Protein AF-A0A2N1VRL6-F1 (afdb_monomer)

Structure (mmCIF, N/CA/C/O backbone):
data_AF-A0A2N1VRL6-F1
#
_entry.id   AF-A0A2N1VRL6-F1
#
loop_
_atom_site.group_PDB
_atom_site.id
_atom_site.type_symbol
_atom_site.label_atom_id
_atom_site.label_alt_id
_atom_site.label_comp_id
_atom_site.label_asym_id
_atom_site.label_entity_id
_atom_site.label_seq_id
_atom_site.pdbx_PDB_ins_code
_atom_site.Cartn_x
_atom_site.Cartn_y
_atom_site.Cartn_z
_atom_site.occupancy
_atom_site.B_iso_or_equiv
_atom_site.auth_seq_id
_atom_site.auth_comp_id
_atom_site.auth_asym_id
_atom_site.auth_atom_id
_atom_site.pdbx_PDB_model_num
ATOM 1 N N . ILE A 1 1 ? 0.026 -0.839 -18.523 1.00 59.78 1 ILE A N 1
ATOM 2 C CA . ILE A 1 1 ? 0.860 0.117 -17.751 1.00 59.78 1 ILE A CA 1
ATOM 3 C C . ILE A 1 1 ? 2.315 -0.272 -17.986 1.00 59.78 1 ILE A C 1
ATOM 5 O O . ILE A 1 1 ? 2.696 -1.362 -17.566 1.00 59.78 1 ILE A O 1
ATOM 9 N N . SER A 1 2 ? 3.054 0.538 -18.752 1.00 65.75 2 SER A N 1
ATOM 10 C CA . SER A 1 2 ? 4.439 0.253 -19.182 1.00 65.75 2 SER A CA 1
ATOM 11 C C . SER A 1 2 ? 5.431 0.304 -18.010 1.00 65.75 2 SER A C 1
ATOM 13 O O . SER A 1 2 ? 5.130 0.909 -16.983 1.00 65.75 2 SER A O 1
ATOM 15 N N . ASP A 1 3 ? 6.597 -0.330 -18.167 1.00 62.53 3 ASP A N 1
ATOM 16 C CA . ASP A 1 3 ? 7.693 -0.367 -17.186 1.00 62.53 3 ASP A CA 1
ATOM 17 C C . ASP A 1 3 ? 8.939 0.413 -17.607 1.00 62.53 3 ASP A C 1
ATOM 19 O O . ASP A 1 3 ? 9.967 0.329 -16.934 1.00 62.53 3 ASP A O 1
ATOM 23 N N . ASN A 1 4 ? 8.843 1.206 -18.678 1.00 66.50 4 ASN A N 1
ATOM 24 C CA . ASN A 1 4 ? 9.963 1.997 -19.179 1.00 66.50 4 ASN A CA 1
ATOM 25 C C . ASN A 1 4 ? 10.439 2.992 -18.111 1.00 66.50 4 ASN A C 1
ATOM 27 O O . ASN A 1 4 ? 9.820 4.033 -17.878 1.00 66.50 4 ASN A O 1
ATOM 31 N N . GLN A 1 5 ? 11.545 2.660 -17.447 1.00 53.34 5 GLN A N 1
ATOM 32 C CA . GLN A 1 5 ? 12.220 3.542 -16.501 1.00 53.34 5 GLN A CA 1
ATOM 33 C C . GLN A 1 5 ? 12.971 4.635 -17.268 1.00 53.34 5 GLN A C 1
ATOM 35 O O . GLN A 1 5 ? 13.556 4.334 -18.307 1.00 53.34 5 GLN A O 1
ATOM 40 N N . PRO A 1 6 ? 13.000 5.891 -16.781 1.00 53.44 6 PRO A N 1
ATOM 41 C CA . PRO A 1 6 ? 12.337 6.438 -15.587 1.00 53.44 6 PRO A CA 1
ATOM 42 C C . PRO A 1 6 ? 10.926 6.999 -15.862 1.00 53.44 6 PRO A C 1
ATOM 44 O O . PRO A 1 6 ? 10.324 7.634 -14.999 1.00 53.44 6 PRO A O 1
ATOM 47 N N . PHE A 1 7 ? 10.409 6.837 -17.078 1.00 63.62 7 PHE A N 1
ATOM 48 C CA . PHE A 1 7 ? 9.195 7.512 -17.536 1.00 63.62 7 PHE A CA 1
ATOM 49 C C . PHE A 1 7 ? 7.944 7.014 -16.816 1.00 63.62 7 PHE A C 1
ATOM 51 O O . PHE A 1 7 ? 7.126 7.819 -16.391 1.00 63.62 7 PHE A O 1
ATOM 58 N N . ALA A 1 8 ? 7.825 5.708 -16.593 1.00 67.56 8 ALA A N 1
ATOM 59 C CA . ALA A 1 8 ? 6.620 5.111 -16.029 1.00 67.56 8 ALA A CA 1
ATOM 60 C C . ALA A 1 8 ? 6.301 5.592 -14.595 1.00 67.56 8 ALA A C 1
ATOM 62 O O . ALA A 1 8 ? 5.144 5.899 -14.304 1.00 67.56 8 ALA A O 1
ATOM 63 N N . TRP A 1 9 ? 7.302 5.750 -13.718 1.00 59.38 9 TRP A N 1
ATOM 64 C CA . TRP A 1 9 ? 7.073 6.268 -12.361 1.00 59.38 9 TRP A CA 1
ATOM 65 C C . TRP A 1 9 ? 6.810 7.773 -12.347 1.00 59.38 9 TRP A C 1
ATOM 67 O O . TRP A 1 9 ? 5.966 8.241 -11.587 1.00 59.38 9 TRP A O 1
ATOM 77 N N . ARG A 1 10 ? 7.495 8.531 -13.213 1.00 69.88 10 ARG A N 1
ATOM 78 C CA . ARG A 1 10 ? 7.298 9.981 -13.346 1.00 69.88 10 ARG A CA 1
ATOM 79 C C . ARG A 1 10 ? 5.931 10.312 -13.928 1.00 69.88 10 ARG A C 1
ATOM 81 O O . ARG A 1 10 ? 5.290 11.244 -13.462 1.00 69.88 10 ARG A O 1
ATOM 88 N N . SER A 1 11 ? 5.453 9.525 -14.889 1.00 71.50 11 SER A N 1
ATOM 89 C CA . SER A 1 11 ? 4.103 9.655 -15.437 1.00 71.50 11 SER A CA 1
ATOM 90 C C . SER A 1 11 ? 3.036 9.335 -14.391 1.00 71.50 11 SER A C 1
ATOM 92 O O . SER A 1 11 ? 2.043 10.051 -14.314 1.00 71.50 11 SER A O 1
ATOM 94 N N . ALA A 1 12 ? 3.240 8.309 -13.557 1.00 73.44 12 ALA A N 1
ATOM 95 C CA . ALA A 1 12 ? 2.325 8.011 -12.454 1.00 73.44 12 ALA A CA 1
ATOM 96 C C . ALA A 1 12 ? 2.306 9.136 -11.402 1.00 73.44 12 ALA A C 1
ATOM 98 O O . ALA A 1 12 ? 1.236 9.525 -10.940 1.00 73.44 12 ALA A O 1
ATOM 99 N N . TRP A 1 13 ? 3.469 9.708 -11.080 1.00 77.75 13 TRP A N 1
ATOM 100 C CA . TRP A 1 13 ? 3.568 10.870 -10.196 1.00 77.75 13 TRP A CA 1
ATOM 101 C C . TRP A 1 13 ? 2.862 12.107 -10.774 1.00 77.75 13 TRP A C 1
ATOM 103 O O . TRP A 1 13 ? 2.078 12.737 -10.069 1.00 77.75 13 TRP A O 1
ATOM 113 N N . LEU A 1 14 ? 3.081 12.413 -12.059 1.00 76.94 14 LEU A N 1
ATOM 114 C CA . LEU A 1 14 ? 2.432 13.534 -12.748 1.00 76.94 14 LEU A CA 1
ATOM 115 C C . LEU A 1 14 ? 0.906 13.368 -12.773 1.00 76.94 14 LEU A C 1
ATOM 117 O O . LEU A 1 14 ? 0.162 14.311 -12.511 1.00 76.94 14 LEU A O 1
ATOM 121 N N . LEU A 1 15 ? 0.434 12.149 -13.046 1.00 77.06 15 LEU A N 1
ATOM 122 C CA . LEU A 1 15 ? -0.988 11.831 -12.992 1.00 77.06 15 LEU A CA 1
ATOM 123 C C . LEU A 1 15 ? -1.547 12.080 -11.588 1.00 77.06 15 LEU A C 1
ATOM 125 O O . LEU A 1 15 ? -2.565 12.748 -11.449 1.00 77.06 15 LEU A O 1
ATOM 129 N N . TRP A 1 16 ? -0.859 11.609 -10.546 1.00 76.50 16 TRP A N 1
ATOM 130 C CA . TRP A 1 16 ? -1.271 11.835 -9.161 1.00 76.50 16 TRP A CA 1
ATOM 131 C C . TRP A 1 16 ? -1.303 13.323 -8.766 1.00 76.50 16 TRP A C 1
ATOM 133 O O . TRP A 1 16 ? -2.187 13.738 -8.007 1.00 76.50 16 TRP A O 1
ATOM 143 N N . SER A 1 17 ? -0.365 14.133 -9.272 1.00 75.81 17 SER A N 1
ATOM 144 C CA . SER A 1 17 ? -0.315 15.571 -8.979 1.00 75.81 17 SER A CA 1
ATOM 145 C C . SER A 1 17 ? -1.408 16.373 -9.684 1.00 75.81 17 SER A C 1
ATOM 147 O O . SER A 1 17 ? -1.812 17.409 -9.167 1.00 75.81 17 SER A O 1
ATOM 149 N N . CYS A 1 18 ? -1.888 15.906 -10.839 1.00 83.81 18 CYS A N 1
ATOM 150 C CA . CYS A 1 18 ? -2.871 16.623 -11.657 1.00 83.81 18 CYS A CA 1
ATOM 151 C C . CYS A 1 18 ? -4.288 16.031 -11.590 1.00 83.81 18 CYS A C 1
ATOM 153 O O . CYS A 1 18 ? -5.205 16.600 -12.178 1.00 83.81 18 CYS A O 1
ATOM 155 N N . MET A 1 19 ? -4.471 14.887 -10.925 1.00 86.69 19 MET A N 1
ATOM 156 C CA . MET A 1 19 ? -5.788 14.280 -10.742 1.00 86.69 19 MET A CA 1
ATOM 157 C C . MET A 1 19 ? -6.556 14.923 -9.588 1.00 86.69 19 MET A C 1
ATOM 159 O O . MET A 1 19 ? -5.999 15.202 -8.516 1.00 86.69 19 MET A O 1
ATOM 163 N N . GLU A 1 20 ? -7.855 15.066 -9.813 1.00 87.44 20 GLU A N 1
ATOM 164 C CA . GLU A 1 20 ? -8.835 15.409 -8.790 1.00 87.44 20 GLU A CA 1
ATOM 165 C C . GLU A 1 20 ? -9.121 14.193 -7.900 1.00 87.44 20 GLU A C 1
ATOM 167 O O . GLU A 1 20 ? -8.831 13.041 -8.255 1.00 87.44 20 GLU A O 1
ATOM 172 N N . ASP A 1 21 ? -9.691 14.443 -6.725 1.00 87.50 21 ASP A N 1
ATOM 173 C CA . ASP A 1 21 ? -10.210 13.358 -5.904 1.00 87.50 21 ASP A CA 1
ATOM 174 C C . ASP A 1 21 ? -11.379 12.691 -6.640 1.00 87.50 21 ASP A C 1
ATOM 176 O O . ASP A 1 21 ? -12.236 13.346 -7.230 1.00 87.50 21 ASP A O 1
ATOM 180 N N . ASN A 1 22 ? -11.379 11.360 -6.645 1.00 89.12 22 ASN A N 1
ATOM 181 C CA . ASN A 1 22 ? -12.342 10.538 -7.368 1.00 89.12 22 ASN A CA 1
ATOM 182 C C . ASN A 1 22 ? -12.421 10.803 -8.893 1.00 89.12 22 ASN A C 1
ATOM 184 O O . ASN A 1 22 ? -13.489 10.670 -9.498 1.00 89.12 22 ASN A O 1
ATOM 188 N N . ASP A 1 23 ? -11.289 11.141 -9.527 1.00 88.81 23 ASP A N 1
ATOM 189 C CA . ASP A 1 23 ? -11.202 11.463 -10.959 1.00 88.81 23 ASP A CA 1
ATOM 190 C C . ASP A 1 23 ? -11.831 10.384 -11.867 1.00 88.81 23 ASP A C 1
ATOM 192 O O . ASP A 1 23 ? -11.330 9.259 -12.020 1.00 88.81 23 ASP A O 1
ATOM 196 N N . GLN A 1 24 ? -12.925 10.760 -12.535 1.00 88.75 24 GLN A N 1
ATOM 197 C CA . GLN A 1 24 ? -13.720 9.873 -13.388 1.00 88.75 24 GLN A CA 1
ATOM 198 C C . GLN A 1 24 ? -12.921 9.316 -14.573 1.00 88.75 24 GLN A C 1
ATOM 200 O O . GLN A 1 24 ? -13.182 8.202 -15.035 1.00 88.75 24 GLN A O 1
ATOM 205 N N . ARG A 1 25 ? -11.903 10.046 -15.051 1.00 88.81 25 ARG A N 1
ATOM 206 C CA . ARG A 1 25 ? -11.063 9.622 -16.183 1.00 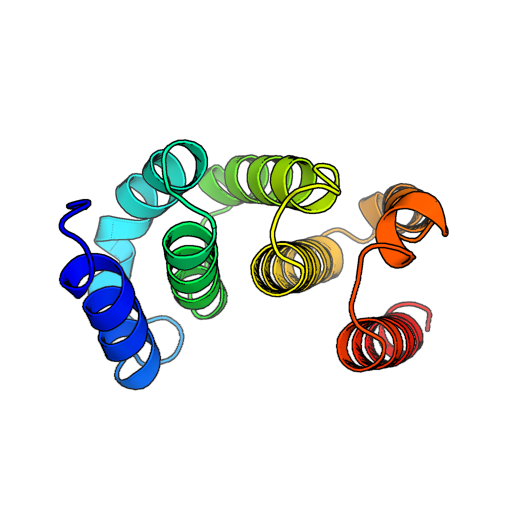88.81 25 ARG A CA 1
ATOM 207 C C . ARG A 1 25 ? -10.251 8.376 -15.837 1.00 88.81 25 ARG A C 1
ATOM 209 O O . ARG A 1 25 ? -9.938 7.583 -16.728 1.00 88.81 25 ARG A O 1
ATOM 216 N N . ILE A 1 26 ? -9.938 8.185 -14.552 1.00 88.44 26 ILE A N 1
ATOM 217 C CA . ILE A 1 26 ? -9.100 7.092 -14.047 1.00 88.44 26 ILE A CA 1
ATOM 218 C C . ILE A 1 26 ? -9.945 5.892 -13.599 1.00 88.44 26 ILE A C 1
ATOM 220 O O . ILE A 1 26 ? -9.460 4.761 -13.671 1.00 88.44 26 ILE A O 1
ATOM 224 N N . LYS A 1 27 ? -11.220 6.083 -13.226 1.00 86.62 27 LYS A N 1
ATOM 225 C CA . LYS A 1 27 ? -12.096 5.002 -12.726 1.00 86.62 27 LYS A CA 1
ATOM 226 C C . LYS A 1 27 ? -12.128 3.766 -13.624 1.00 86.62 27 LYS A C 1
ATOM 228 O O . LYS A 1 27 ? -11.933 2.645 -13.155 1.00 86.62 27 LYS A O 1
ATOM 233 N N . LYS A 1 28 ? -12.248 3.961 -14.942 1.00 89.31 28 LYS A N 1
ATOM 234 C CA . LYS A 1 28 ? -12.244 2.866 -15.934 1.00 89.31 28 LYS A CA 1
ATOM 235 C C . LYS A 1 28 ? -10.944 2.044 -15.962 1.00 89.31 28 LYS A C 1
ATOM 237 O O . LYS A 1 28 ? -10.909 0.951 -16.522 1.00 89.31 28 LYS A O 1
ATOM 242 N N . HIS A 1 29 ? -9.871 2.550 -15.356 1.00 91.19 29 HIS A N 1
ATOM 243 C CA . HIS A 1 29 ? -8.558 1.915 -15.302 1.00 91.19 29 HIS A CA 1
ATOM 244 C C . HIS A 1 29 ? -8.234 1.264 -13.951 1.00 91.19 29 HIS A C 1
ATOM 246 O O . HIS A 1 29 ? -7.212 0.578 -13.875 1.00 91.19 29 HIS A O 1
ATOM 252 N N . ILE A 1 30 ? -9.095 1.383 -12.927 1.00 91.50 30 ILE A N 1
ATOM 253 C CA . ILE A 1 30 ? -8.859 0.826 -11.579 1.00 91.50 30 ILE A CA 1
ATOM 254 C C . ILE A 1 30 ? -8.466 -0.652 -11.656 1.00 91.50 30 ILE A C 1
ATOM 256 O O . ILE A 1 30 ? -7.404 -1.030 -11.169 1.00 91.50 30 ILE A O 1
ATOM 260 N N . LYS A 1 31 ? -9.237 -1.479 -12.374 1.00 91.06 31 LYS A N 1
ATOM 261 C CA . LYS A 1 31 ? -8.948 -2.915 -12.550 1.00 91.06 31 LYS A CA 1
ATOM 262 C C . LYS A 1 31 ? -7.536 -3.187 -13.075 1.00 91.06 31 LYS A C 1
ATOM 264 O O . LYS A 1 31 ? -6.869 -4.115 -12.623 1.00 91.06 31 LYS A O 1
ATOM 269 N N . SER A 1 32 ? -7.097 -2.404 -14.060 1.00 90.50 32 SER A N 1
ATOM 270 C CA . SER A 1 32 ? -5.779 -2.553 -14.687 1.00 90.50 32 SER A CA 1
ATOM 271 C C . SER A 1 32 ? -4.666 -2.126 -13.731 1.00 90.50 32 SER A C 1
ATOM 273 O O . SER A 1 32 ? -3.662 -2.826 -13.600 1.00 90.50 32 SER A O 1
ATOM 275 N N . ILE A 1 33 ? -4.883 -1.024 -13.007 1.00 91.81 33 ILE A N 1
ATOM 276 C CA . ILE A 1 33 ? -3.959 -0.521 -11.991 1.00 91.81 33 ILE A CA 1
ATOM 277 C C . ILE A 1 33 ? -3.786 -1.565 -10.885 1.00 91.81 33 ILE A C 1
ATOM 279 O O . ILE A 1 33 ? -2.663 -2.017 -10.674 1.00 91.81 33 ILE A O 1
ATOM 283 N N . VAL A 1 34 ? -4.886 -2.024 -10.275 1.00 91.62 34 VAL A N 1
ATOM 284 C CA . VAL A 1 34 ? -4.912 -3.030 -9.196 1.00 91.62 34 VAL A CA 1
ATOM 285 C C . VAL A 1 34 ? -4.122 -4.280 -9.585 1.00 91.62 34 VAL A C 1
ATOM 287 O O . VAL A 1 34 ? -3.206 -4.686 -8.874 1.00 91.62 34 VAL A O 1
ATOM 290 N N . LYS A 1 35 ? -4.422 -4.865 -10.754 1.00 90.12 35 LYS A N 1
ATOM 291 C CA . LYS A 1 35 ? -3.744 -6.080 -11.232 1.00 90.12 35 LYS A CA 1
ATOM 292 C C . LYS A 1 35 ? -2.256 -5.869 -11.487 1.00 90.12 35 LYS A C 1
ATOM 294 O O . LYS A 1 35 ? -1.479 -6.808 -11.352 1.00 90.12 35 LYS A O 1
ATOM 299 N N . SER A 1 36 ? -1.861 -4.658 -11.873 1.00 91.50 36 SER A N 1
ATOM 300 C CA . SER A 1 36 ? -0.470 -4.378 -12.202 1.00 91.50 36 SER A CA 1
ATOM 301 C C . SER A 1 36 ? 0.424 -4.243 -10.971 1.00 91.50 36 SER A C 1
ATOM 303 O O . SER A 1 36 ? 1.579 -4.616 -11.071 1.00 91.50 36 SER A O 1
ATOM 305 N N . ILE A 1 37 ? -0.071 -3.783 -9.813 1.00 93.56 37 ILE A N 1
ATOM 306 C CA . ILE A 1 37 ? 0.772 -3.427 -8.648 1.00 93.56 37 ILE A CA 1
ATOM 307 C C . ILE A 1 37 ? 1.740 -4.551 -8.259 1.00 93.56 37 ILE A C 1
ATOM 309 O O . ILE A 1 37 ? 2.931 -4.300 -8.076 1.00 93.56 37 ILE A O 1
ATOM 313 N N . LYS A 1 38 ? 1.260 -5.797 -8.189 1.00 89.88 38 LYS A N 1
ATOM 314 C CA . LYS A 1 38 ? 2.060 -6.948 -7.738 1.00 89.88 38 LYS A CA 1
ATOM 315 C C . LYS A 1 38 ? 3.313 -7.196 -8.582 1.00 89.88 38 LYS A C 1
ATOM 317 O O . LYS A 1 38 ? 4.301 -7.685 -8.054 1.00 89.88 38 LYS A O 1
ATOM 322 N N . THR A 1 39 ? 3.299 -6.842 -9.866 1.00 90.12 39 THR A N 1
ATOM 323 C CA . THR A 1 39 ? 4.420 -7.109 -10.784 1.00 90.12 39 THR A CA 1
ATOM 324 C C . THR A 1 39 ? 5.402 -5.944 -10.905 1.00 90.12 39 THR A C 1
ATOM 326 O O . THR A 1 39 ? 6.382 -6.031 -11.643 1.00 90.12 39 THR A O 1
ATOM 329 N N . LYS A 1 40 ? 5.148 -4.831 -10.210 1.00 90.88 40 LYS A N 1
ATOM 330 C CA . LYS A 1 40 ? 5.917 -3.592 -10.356 1.00 90.88 40 LYS A CA 1
ATOM 331 C C . LYS A 1 40 ? 6.967 -3.444 -9.262 1.00 90.88 40 LYS A C 1
ATOM 333 O O . LYS A 1 40 ? 6.807 -3.937 -8.154 1.00 90.88 40 LYS A O 1
ATOM 338 N N . LYS A 1 41 ? 8.024 -2.686 -9.566 1.00 92.56 41 LYS A N 1
ATOM 339 C CA . LYS A 1 41 ? 9.032 -2.272 -8.578 1.00 92.56 41 LYS A CA 1
ATOM 340 C C . LYS A 1 41 ? 8.444 -1.267 -7.584 1.00 92.56 41 LYS A C 1
ATOM 342 O O . LYS A 1 41 ? 7.528 -0.522 -7.929 1.00 92.56 41 LYS A O 1
ATOM 347 N N . ASP A 1 42 ? 9.042 -1.170 -6.405 1.00 93.00 42 ASP A N 1
ATOM 348 C CA . ASP A 1 42 ? 8.577 -0.349 -5.282 1.00 93.00 42 ASP A CA 1
ATOM 349 C C . ASP A 1 42 ? 8.165 1.085 -5.643 1.00 93.00 42 ASP A C 1
ATOM 351 O O . ASP A 1 42 ? 7.114 1.562 -5.219 1.00 93.00 42 ASP A O 1
ATOM 355 N N . GLY A 1 43 ? 8.964 1.785 -6.457 1.00 89.69 43 GLY A N 1
ATOM 356 C CA . GLY A 1 43 ? 8.643 3.150 -6.883 1.00 89.69 43 GLY A CA 1
ATOM 357 C C . GLY A 1 43 ? 7.332 3.226 -7.672 1.00 89.69 43 GLY A C 1
ATOM 358 O O . GLY A 1 43 ? 6.514 4.106 -7.424 1.00 89.69 43 GLY A O 1
ATOM 359 N N . HIS A 1 44 ? 7.095 2.270 -8.574 1.00 90.56 44 HIS A N 1
ATOM 360 C CA . HIS A 1 44 ? 5.842 2.159 -9.330 1.00 90.56 44 HIS A CA 1
ATOM 361 C C . HIS A 1 44 ? 4.685 1.756 -8.428 1.00 90.56 44 HIS A C 1
ATO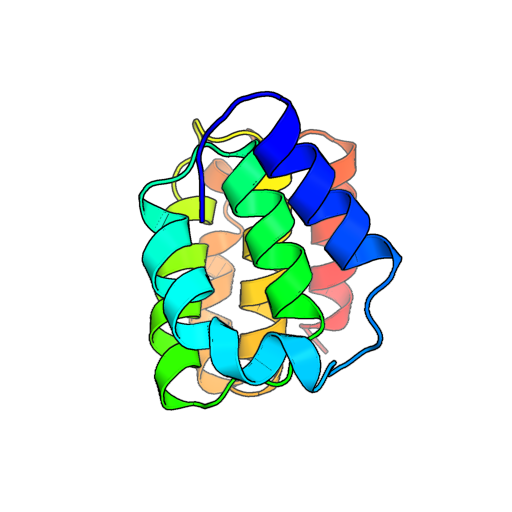M 363 O O . HIS A 1 44 ? 3.637 2.390 -8.481 1.00 90.56 44 HIS A O 1
ATOM 369 N N . GLN A 1 45 ? 4.879 0.742 -7.581 1.00 94.25 45 GLN A N 1
ATOM 370 C CA . GLN A 1 45 ? 3.868 0.321 -6.611 1.00 94.25 45 GLN A CA 1
ATOM 371 C C . GLN A 1 45 ? 3.390 1.508 -5.776 1.00 94.25 45 GLN A C 1
ATOM 373 O O . GLN A 1 45 ? 2.190 1.748 -5.676 1.00 94.25 45 GLN A O 1
ATOM 378 N N . ARG A 1 46 ? 4.325 2.313 -5.263 1.00 93.88 46 ARG A N 1
ATOM 379 C CA . ARG A 1 46 ? 4.024 3.499 -4.460 1.00 93.88 46 ARG A CA 1
ATOM 380 C C . ARG A 1 46 ? 3.160 4.511 -5.209 1.00 93.88 46 ARG A C 1
ATOM 382 O O . ARG A 1 46 ? 2.170 4.977 -4.654 1.00 93.88 46 ARG A O 1
ATOM 389 N N . GLU A 1 47 ? 3.525 4.879 -6.437 1.00 92.44 47 GLU A N 1
ATOM 390 C CA . GLU A 1 47 ? 2.752 5.875 -7.194 1.00 92.44 47 GLU A CA 1
ATOM 391 C C . GLU A 1 47 ? 1.374 5.335 -7.609 1.00 92.44 47 GLU A C 1
ATOM 393 O O . GLU A 1 47 ? 0.383 6.053 -7.503 1.00 92.44 47 GLU A O 1
ATOM 398 N N . LEU A 1 48 ? 1.271 4.053 -7.978 1.00 94.06 48 LEU A N 1
ATOM 399 C CA . LEU A 1 48 ? -0.020 3.422 -8.271 1.00 94.06 48 LEU A CA 1
ATOM 400 C C . LEU A 1 48 ? -0.930 3.375 -7.034 1.00 94.06 48 LEU A C 1
ATOM 402 O O . LEU A 1 48 ? -2.114 3.691 -7.139 1.00 94.06 48 LEU A O 1
ATOM 406 N N . LEU A 1 49 ? -0.385 3.054 -5.857 1.00 94.94 49 LEU A N 1
ATOM 407 C CA . LEU A 1 49 ? -1.137 3.083 -4.599 1.00 94.94 49 LEU A CA 1
ATOM 408 C C . LEU A 1 49 ? -1.613 4.496 -4.246 1.00 94.94 49 LEU A C 1
ATOM 410 O O . LEU A 1 49 ? -2.744 4.659 -3.803 1.00 94.94 49 LEU A O 1
ATOM 414 N N . LYS A 1 50 ? -0.799 5.533 -4.480 1.00 92.75 50 LYS A N 1
ATOM 415 C CA . LYS A 1 50 ? -1.219 6.931 -4.275 1.00 92.75 50 LYS A CA 1
ATOM 416 C C . LYS A 1 50 ? -2.365 7.346 -5.195 1.00 92.75 50 LYS A C 1
ATOM 418 O O . LYS A 1 50 ? -3.258 8.057 -4.741 1.00 92.75 50 LYS A O 1
ATOM 423 N N . ILE A 1 51 ? -2.339 6.922 -6.461 1.00 92.31 51 ILE A N 1
ATOM 424 C CA . ILE A 1 51 ? -3.439 7.166 -7.406 1.00 92.31 51 ILE A CA 1
ATOM 425 C C . ILE A 1 51 ? -4.717 6.527 -6.865 1.00 92.31 51 ILE A C 1
ATOM 427 O O . ILE A 1 51 ? -5.723 7.210 -6.711 1.00 92.31 51 ILE A O 1
ATOM 431 N N . LEU A 1 52 ? -4.663 5.242 -6.505 1.00 93.56 52 LEU A N 1
ATOM 432 C CA . LEU A 1 52 ? -5.818 4.535 -5.950 1.00 93.56 52 LEU A CA 1
ATOM 433 C C . LEU A 1 52 ? -6.302 5.145 -4.631 1.00 93.56 52 LEU A C 1
ATOM 435 O O . LEU A 1 52 ? -7.496 5.140 -4.360 1.00 93.56 52 LEU A O 1
ATOM 439 N N . TYR A 1 53 ? -5.400 5.700 -3.817 1.00 92.19 53 TYR A N 1
ATOM 440 C CA . TYR A 1 53 ? -5.755 6.312 -2.536 1.00 92.19 53 TYR A CA 1
ATOM 441 C C . TYR A 1 53 ? -6.690 7.517 -2.705 1.00 92.19 53 TYR A C 1
ATOM 443 O O . TYR A 1 53 ? -7.506 7.774 -1.821 1.00 92.19 53 TYR A O 1
ATOM 451 N N . LYS A 1 54 ? -6.612 8.223 -3.840 1.00 91.19 54 LYS A N 1
ATOM 452 C CA . LYS A 1 54 ? -7.502 9.342 -4.187 1.00 91.19 54 LYS A CA 1
ATOM 453 C C . LYS A 1 54 ? -8.830 8.914 -4.821 1.00 91.19 54 LYS A C 1
ATOM 455 O O . LYS A 1 54 ? -9.675 9.766 -5.068 1.00 91.19 54 LYS A O 1
ATOM 460 N N . LEU A 1 55 ? -9.023 7.632 -5.124 1.00 91.25 55 LEU A N 1
ATOM 461 C CA . LEU A 1 55 ? -10.231 7.142 -5.787 1.00 91.25 55 LEU A CA 1
ATOM 462 C C . LEU A 1 55 ? -11.188 6.488 -4.789 1.00 91.25 55 LEU A C 1
ATOM 464 O O . LEU A 1 55 ? -10.768 5.944 -3.761 1.00 91.25 55 LEU A O 1
ATOM 468 N N . GLU A 1 56 ? -12.476 6.513 -5.126 1.00 90.00 56 GLU A N 1
ATOM 469 C CA . GLU A 1 56 ? -13.451 5.585 -4.559 1.00 90.00 56 GLU A CA 1
ATOM 470 C C . GLU A 1 56 ? -13.253 4.225 -5.221 1.00 90.00 56 GLU A C 1
ATOM 472 O O . GLU A 1 56 ? -13.337 4.081 -6.446 1.00 90.00 56 GLU A O 1
ATOM 477 N N . ILE A 1 57 ? -12.927 3.234 -4.400 1.00 90.31 57 ILE A N 1
ATOM 478 C CA . ILE A 1 57 ? -12.686 1.870 -4.845 1.00 90.31 57 ILE A CA 1
ATOM 479 C C . ILE A 1 57 ? -13.974 1.084 -4.647 1.00 90.31 57 ILE A C 1
ATOM 481 O O . ILE A 1 57 ? -14.560 1.107 -3.575 1.00 90.31 57 ILE A O 1
ATOM 485 N N . GLU A 1 58 ? -14.416 0.395 -5.695 1.00 87.56 58 GLU A N 1
ATOM 486 C CA . GLU A 1 58 ? -15.527 -0.547 -5.578 1.00 87.56 58 GLU A CA 1
ATOM 487 C C . GLU A 1 58 ? -15.113 -1.740 -4.701 1.00 87.56 58 GLU A C 1
ATOM 489 O O . GLU A 1 58 ? -14.025 -2.287 -4.898 1.00 87.56 58 GLU A O 1
ATOM 494 N N . GLU A 1 59 ? -16.012 -2.205 -3.833 1.00 84.19 59 GLU A N 1
ATOM 495 C CA . GLU A 1 59 ? -15.804 -3.306 -2.873 1.00 84.19 59 GLU A CA 1
ATOM 496 C C . GLU A 1 59 ? -15.122 -4.543 -3.497 1.00 84.19 59 GLU A C 1
ATOM 498 O O . GLU A 1 59 ? -14.175 -5.108 -2.951 1.00 84.19 59 GLU A O 1
ATOM 503 N N . LYS A 1 60 ? -15.496 -4.900 -4.737 1.00 86.38 60 LYS A N 1
ATOM 504 C CA . LYS A 1 60 ? -14.901 -6.019 -5.498 1.00 86.38 60 LYS A CA 1
ATOM 505 C C . LYS A 1 60 ? -13.380 -5.920 -5.713 1.00 86.38 60 LYS A C 1
ATOM 507 O O . LYS A 1 60 ? -12.735 -6.924 -6.013 1.00 86.38 60 LYS A O 1
ATOM 512 N N . TYR A 1 61 ? -12.804 -4.720 -5.643 1.00 90.06 61 TYR A N 1
ATOM 513 C CA . TYR A 1 61 ? -11.360 -4.481 -5.742 1.00 90.06 61 TYR A CA 1
ATOM 514 C C . TYR A 1 61 ? -10.714 -4.191 -4.387 1.00 90.06 61 TYR A C 1
ATOM 516 O O . TYR A 1 61 ? -9.490 -4.289 -4.282 1.00 90.06 61 TYR A O 1
ATOM 524 N N . GLU A 1 62 ? -11.507 -3.849 -3.375 1.00 88.94 62 GLU A N 1
ATOM 525 C CA . GLU A 1 62 ? -11.037 -3.457 -2.051 1.00 88.94 62 GLU A CA 1
ATOM 526 C C . GLU A 1 62 ? -10.283 -4.597 -1.370 1.00 88.94 62 GLU A C 1
ATOM 528 O O . GLU A 1 62 ? -9.114 -4.420 -1.035 1.00 88.94 62 GLU A O 1
ATOM 533 N N . GLY A 1 63 ? -10.855 -5.806 -1.321 1.00 89.00 63 GLY A N 1
ATOM 534 C CA . GLY A 1 63 ? -10.172 -6.977 -0.753 1.00 89.00 63 GLY A CA 1
ATOM 535 C C . GLY A 1 63 ? -8.865 -7.341 -1.477 1.00 89.00 63 GLY A C 1
ATOM 536 O O . GLY A 1 63 ? -7.863 -7.689 -0.851 1.00 89.00 63 GLY A O 1
ATOM 537 N N . ILE A 1 64 ? -8.820 -7.187 -2.807 1.00 91.44 64 ILE A N 1
ATOM 538 C CA . ILE A 1 64 ? -7.602 -7.439 -3.601 1.00 91.44 64 ILE A CA 1
ATOM 539 C C . ILE A 1 64 ? -6.516 -6.415 -3.255 1.00 91.44 64 ILE A C 1
ATOM 541 O O . ILE A 1 64 ? -5.338 -6.771 -3.138 1.00 91.44 64 ILE A O 1
ATOM 545 N N . LEU A 1 65 ? -6.891 -5.141 -3.126 1.00 92.94 65 LEU A N 1
ATOM 546 C CA . LEU A 1 65 ? -5.966 -4.073 -2.764 1.00 92.94 65 LEU A CA 1
ATOM 547 C C . LEU A 1 65 ? -5.497 -4.189 -1.325 1.00 92.94 65 LEU A C 1
ATOM 549 O O . LEU A 1 65 ? -4.304 -4.012 -1.090 1.00 92.94 65 LEU A O 1
ATOM 553 N N . PHE A 1 66 ? -6.391 -4.538 -0.406 1.00 92.25 66 PHE A N 1
ATOM 554 C CA . PHE A 1 66 ? -6.070 -4.788 0.990 1.00 92.25 66 PHE A CA 1
ATOM 555 C C . PHE A 1 66 ? -4.992 -5.866 1.111 1.00 92.25 66 PHE A C 1
ATOM 557 O O . PHE A 1 66 ? -3.892 -5.572 1.572 1.00 92.25 66 PHE A O 1
ATOM 564 N N . GLY A 1 67 ? -5.230 -7.060 0.555 1.00 92.69 67 GLY A N 1
ATOM 565 C CA . GLY A 1 67 ? -4.237 -8.139 0.560 1.00 92.69 67 GLY A CA 1
ATOM 566 C C . GLY A 1 67 ? -2.939 -7.772 -0.167 1.00 92.69 67 GLY A C 1
ATOM 567 O O . GLY A 1 67 ? -1.850 -8.153 0.247 1.00 92.69 67 GLY A O 1
ATOM 568 N N . THR A 1 68 ? -3.013 -6.968 -1.233 1.00 94.75 68 THR A N 1
ATOM 569 C CA . THR A 1 68 ? -1.800 -6.471 -1.907 1.00 94.75 68 THR A CA 1
ATOM 570 C C . THR A 1 68 ? -1.001 -5.520 -1.013 1.00 94.75 68 THR A C 1
ATOM 572 O O . THR A 1 68 ? 0.227 -5.579 -1.009 1.00 94.75 68 THR A O 1
ATOM 575 N N . CYS A 1 69 ? -1.671 -4.648 -0.261 1.00 95.25 69 CYS A N 1
ATOM 576 C CA . CYS A 1 69 ? -1.018 -3.732 0.665 1.00 95.25 69 CYS A CA 1
ATOM 577 C C . CYS A 1 69 ? -0.443 -4.467 1.878 1.00 95.25 69 CYS A C 1
ATOM 579 O O . CYS A 1 69 ? 0.654 -4.106 2.296 1.00 95.25 69 CYS A O 1
ATOM 581 N N . LEU A 1 70 ? -1.129 -5.496 2.391 1.00 93.56 70 LEU A N 1
ATOM 582 C CA . LEU A 1 70 ? -0.611 -6.364 3.453 1.00 93.56 70 LEU A CA 1
ATOM 583 C C . LEU A 1 70 ? 0.706 -7.005 3.027 1.00 93.56 70 LEU A C 1
ATOM 585 O O . LEU A 1 70 ? 1.728 -6.759 3.659 1.00 93.56 70 LEU A O 1
ATOM 589 N N . ASN A 1 71 ? 0.723 -7.676 1.873 1.00 94.88 71 ASN A N 1
ATOM 590 C CA . ASN A 1 71 ? 1.944 -8.294 1.355 1.00 94.88 71 ASN A CA 1
ATOM 591 C C . ASN A 1 71 ? 3.090 -7.274 1.208 1.00 94.88 71 ASN A C 1
ATOM 593 O O . ASN A 1 71 ? 4.227 -7.544 1.577 1.00 94.88 71 ASN A O 1
ATOM 597 N N . ILE A 1 72 ? 2.801 -6.070 0.692 1.00 95.56 72 ILE A N 1
ATOM 598 C CA . ILE A 1 72 ? 3.813 -5.008 0.571 1.00 95.56 72 ILE A CA 1
ATOM 599 C C . ILE A 1 72 ? 4.323 -4.567 1.947 1.00 95.56 72 ILE A C 1
ATOM 601 O O . ILE A 1 72 ? 5.515 -4.308 2.091 1.00 95.56 72 ILE A O 1
ATOM 605 N N . TRP A 1 73 ? 3.435 -4.418 2.930 1.00 94.81 73 TRP A N 1
ATOM 606 C CA . TRP A 1 73 ? 3.785 -3.994 4.282 1.00 94.81 73 TRP A CA 1
ATOM 607 C C . TRP A 1 73 ? 4.659 -5.026 5.002 1.00 94.81 73 TRP A C 1
ATOM 609 O O . TRP A 1 73 ? 5.660 -4.643 5.616 1.00 94.81 73 TRP A O 1
ATOM 619 N N . GLU A 1 74 ? 4.311 -6.305 4.878 1.00 93.38 74 GLU A N 1
ATOM 620 C CA . GLU A 1 74 ? 4.986 -7.421 5.541 1.00 93.38 74 GLU A CA 1
ATOM 621 C C . GLU A 1 74 ? 6.375 -7.711 4.955 1.00 93.38 74 GLU A C 1
ATOM 623 O O . GLU A 1 74 ? 7.279 -8.147 5.665 1.00 93.38 74 GLU A O 1
ATOM 628 N N . GLU A 1 75 ? 6.600 -7.400 3.676 1.00 94.12 75 GLU A N 1
ATOM 629 C CA . GLU A 1 75 ? 7.916 -7.516 3.047 1.00 94.12 75 GLU A CA 1
ATOM 630 C C . GLU A 1 75 ? 8.900 -6.441 3.560 1.00 94.12 75 GLU A C 1
ATOM 632 O O . GLU A 1 75 ? 9.110 -5.404 2.925 1.00 94.12 75 GLU A O 1
ATOM 637 N N . ILE A 1 76 ? 9.575 -6.701 4.687 1.00 92.81 76 ILE A N 1
ATOM 638 C CA . ILE A 1 76 ? 10.488 -5.748 5.354 1.00 92.81 76 ILE A CA 1
ATOM 639 C C . ILE A 1 76 ? 11.644 -5.238 4.479 1.00 92.81 76 ILE A C 1
ATOM 641 O O . ILE A 1 76 ? 12.155 -4.144 4.714 1.00 92.81 76 ILE A O 1
ATOM 645 N N . ASN A 1 77 ? 12.023 -6.006 3.453 1.00 92.25 77 ASN A N 1
ATOM 646 C CA . ASN A 1 77 ? 13.094 -5.669 2.512 1.00 92.25 77 ASN A CA 1
ATOM 647 C C . ASN A 1 77 ? 12.664 -4.651 1.443 1.00 92.25 77 ASN A C 1
ATOM 649 O O . ASN A 1 77 ? 13.511 -4.123 0.721 1.00 92.25 77 ASN A O 1
ATOM 653 N N . LYS A 1 78 ? 11.360 -4.370 1.316 1.00 94.06 78 LYS A N 1
ATOM 654 C CA . LYS A 1 78 ? 10.875 -3.301 0.442 1.00 94.06 78 LYS A CA 1
ATOM 655 C C . LYS A 1 78 ? 11.247 -1.935 0.998 1.00 94.06 78 LYS A C 1
ATOM 657 O O . LYS A 1 78 ? 11.363 -1.718 2.203 1.00 94.06 78 LYS A O 1
ATOM 662 N N . SER A 1 79 ? 11.359 -0.966 0.099 1.00 93.25 79 SER A N 1
ATOM 663 C CA . SER A 1 79 ? 11.656 0.415 0.453 1.00 93.25 79 SER A CA 1
ATOM 664 C C . SER A 1 79 ? 10.650 0.964 1.482 1.00 93.25 79 SER A C 1
ATOM 666 O O . SER A 1 79 ? 9.432 0.814 1.319 1.00 93.25 79 SER A O 1
ATOM 668 N N . PRO A 1 80 ? 11.111 1.698 2.511 1.00 92.56 80 PRO A N 1
ATOM 669 C CA . PRO A 1 80 ? 10.225 2.229 3.547 1.00 92.56 80 PRO A CA 1
ATOM 670 C C . PRO A 1 80 ? 9.063 3.070 2.996 1.00 92.56 80 PRO A C 1
ATOM 672 O O . PRO A 1 80 ? 7.961 3.064 3.537 1.00 92.56 80 PRO A O 1
ATOM 675 N N . SER A 1 81 ? 9.276 3.782 1.882 1.00 91.19 81 SER A N 1
ATOM 676 C CA . SER A 1 81 ? 8.252 4.638 1.276 1.00 91.19 81 SER A CA 1
ATOM 677 C C . SER A 1 81 ? 7.075 3.873 0.664 1.00 91.19 81 SER A C 1
ATOM 679 O O . SER A 1 81 ? 5.947 4.372 0.732 1.00 91.19 81 SER A O 1
ATOM 681 N N . VAL A 1 82 ? 7.309 2.712 0.032 1.00 94.81 82 VAL A N 1
ATOM 682 C CA . VAL A 1 82 ? 6.205 1.909 -0.526 1.00 94.81 82 VAL A CA 1
ATOM 683 C C . VAL A 1 82 ? 5.428 1.244 0.604 1.00 94.81 82 VAL A C 1
ATOM 685 O O . VAL A 1 82 ? 4.203 1.339 0.620 1.00 94.81 82 VAL A O 1
ATOM 688 N N . ARG A 1 83 ? 6.141 0.720 1.609 1.00 95.25 83 ARG A N 1
ATOM 689 C CA . ARG A 1 83 ? 5.558 0.116 2.814 1.00 95.25 83 ARG A CA 1
ATOM 690 C C . ARG A 1 83 ? 4.669 1.103 3.562 1.00 95.25 83 ARG A C 1
ATOM 692 O O . ARG A 1 83 ? 3.494 0.837 3.778 1.00 95.25 83 ARG A O 1
ATOM 699 N N . PHE A 1 84 ? 5.166 2.310 3.831 1.00 92.69 84 PHE A N 1
ATOM 700 C CA . PHE A 1 84 ? 4.364 3.365 4.458 1.00 92.69 84 PHE A CA 1
ATOM 701 C C . PHE A 1 84 ? 3.128 3.757 3.633 1.00 92.69 84 PHE A C 1
ATOM 703 O O . PHE A 1 84 ? 2.076 4.077 4.181 1.00 92.69 84 PHE A O 1
ATOM 710 N N . THR A 1 85 ? 3.234 3.745 2.302 1.00 94.81 85 THR A N 1
ATOM 711 C CA . THR A 1 85 ? 2.087 4.046 1.432 1.00 94.81 85 THR A CA 1
ATOM 712 C C . THR A 1 85 ? 1.037 2.938 1.487 1.00 94.81 85 THR A C 1
ATOM 714 O O . THR A 1 85 ? -0.148 3.257 1.564 1.00 94.81 85 THR A O 1
ATOM 717 N N . ALA A 1 86 ? 1.460 1.673 1.509 1.00 95.25 86 ALA A N 1
ATOM 718 C CA . ALA A 1 86 ? 0.579 0.526 1.700 1.00 95.25 86 ALA A CA 1
ATOM 719 C C . ALA A 1 86 ? -0.128 0.579 3.061 1.00 95.25 86 ALA A C 1
ATOM 721 O O . ALA A 1 86 ? -1.347 0.447 3.108 1.00 95.25 86 ALA A O 1
ATOM 722 N N . LEU A 1 87 ? 0.595 0.896 4.141 1.00 92.69 87 LEU A N 1
ATOM 723 C CA . LEU A 1 87 ? 0.000 1.045 5.471 1.00 92.69 87 LEU A CA 1
ATOM 724 C C . LEU A 1 87 ? -1.086 2.125 5.518 1.00 92.69 87 LEU A C 1
ATOM 726 O O . LEU A 1 87 ? -2.170 1.887 6.039 1.00 92.69 87 LEU A O 1
ATOM 730 N N . LYS A 1 88 ? -0.846 3.306 4.933 1.00 91.75 88 LYS A N 1
ATOM 731 C CA .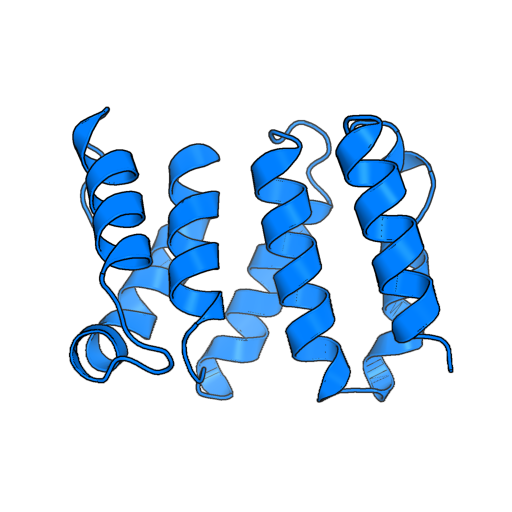 LYS A 1 88 ? -1.891 4.342 4.851 1.00 91.75 88 LYS A CA 1
ATOM 732 C C . LYS A 1 88 ? -3.156 3.828 4.163 1.00 91.75 88 LYS A C 1
ATOM 734 O O . LYS A 1 88 ? -4.255 4.195 4.562 1.00 91.75 88 LYS A O 1
ATOM 739 N N . PHE A 1 89 ? -2.998 3.015 3.120 1.00 91.88 89 PHE A N 1
ATOM 740 C CA . PHE A 1 89 ? -4.120 2.439 2.387 1.00 91.88 89 PHE A CA 1
ATOM 741 C C . PHE A 1 89 ? -4.864 1.388 3.219 1.00 91.88 89 PHE A C 1
ATOM 743 O O . PHE A 1 89 ? -6.087 1.432 3.278 1.00 91.88 89 PHE A O 1
ATOM 750 N N . ILE A 1 90 ? -4.131 0.514 3.916 1.00 91.81 90 ILE A N 1
ATOM 751 C CA . ILE A 1 90 ? -4.680 -0.449 4.882 1.00 91.81 90 ILE A CA 1
ATOM 752 C C . ILE A 1 90 ? -5.544 0.289 5.911 1.00 91.81 90 ILE A C 1
ATOM 754 O O . ILE A 1 90 ? -6.732 0.007 6.029 1.00 91.81 90 ILE A O 1
ATOM 758 N N . LEU A 1 91 ? -4.992 1.318 6.563 1.00 88.62 91 LEU A N 1
ATOM 759 C CA . LEU A 1 91 ? -5.713 2.129 7.552 1.00 88.62 91 LEU A CA 1
ATOM 760 C C . LEU A 1 91 ? -6.929 2.861 6.966 1.00 88.62 91 LEU A C 1
ATOM 762 O O . LEU A 1 91 ? -7.902 3.082 7.679 1.00 88.62 91 LEU A O 1
ATOM 766 N N . LYS A 1 92 ? -6.899 3.247 5.683 1.00 88.50 92 LYS A N 1
ATOM 767 C CA . LYS A 1 92 ? -8.065 3.836 5.005 1.00 88.50 92 LYS A C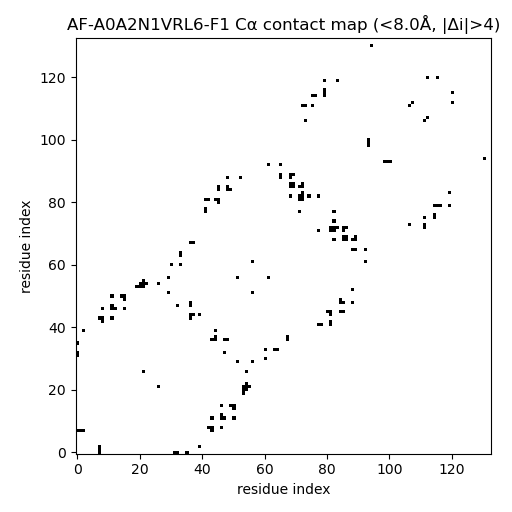A 1
ATOM 768 C C . LYS A 1 92 ? -9.206 2.823 4.878 1.00 88.50 92 LYS A C 1
ATOM 770 O O . LYS A 1 92 ? -10.341 3.209 5.119 1.00 88.50 92 LYS A O 1
ATOM 775 N N . ILE A 1 93 ? -8.904 1.575 4.5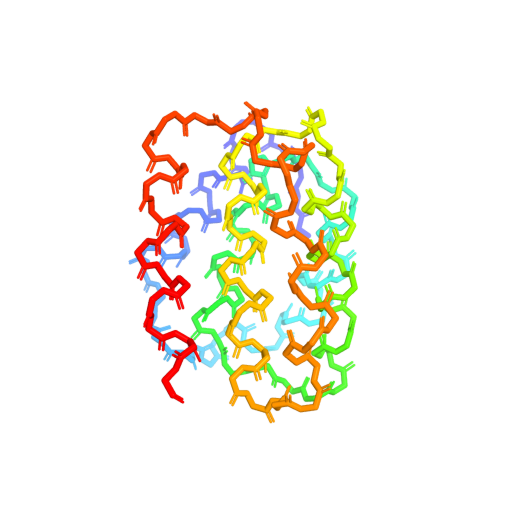18 1.00 87.62 93 ILE A N 1
ATOM 776 C CA . ILE A 1 93 ? -9.898 0.496 4.394 1.00 87.62 93 ILE A CA 1
ATOM 777 C C . ILE A 1 93 ? -10.480 0.147 5.766 1.00 87.62 93 ILE A C 1
ATOM 779 O O . ILE A 1 93 ? -11.692 0.135 5.934 1.00 87.62 93 ILE A O 1
ATOM 783 N N . ILE A 1 94 ? -9.630 -0.050 6.776 1.00 85.50 94 ILE A N 1
ATOM 784 C CA . ILE A 1 94 ? -10.069 -0.474 8.120 1.00 85.50 94 ILE A CA 1
ATOM 785 C C . ILE A 1 94 ? -11.017 0.531 8.774 1.00 85.50 94 ILE A C 1
ATOM 787 O O . ILE A 1 94 ? -11.885 0.145 9.545 1.00 85.50 94 ILE A O 1
ATOM 791 N N . LYS A 1 95 ? -10.914 1.825 8.450 1.00 83.25 95 LYS A N 1
ATOM 792 C CA . LYS A 1 95 ? -11.886 2.817 8.937 1.00 83.25 95 LYS A CA 1
ATOM 793 C C . LYS A 1 95 ? -13.332 2.486 8.555 1.00 83.25 95 LYS A C 1
ATOM 795 O O . LYS A 1 95 ? -14.235 2.904 9.270 1.00 83.25 95 LYS A O 1
ATOM 800 N N . ASN A 1 96 ? -13.538 1.754 7.463 1.00 82.06 96 ASN A N 1
ATOM 801 C CA . ASN A 1 96 ? -14.848 1.269 7.034 1.00 82.06 96 ASN A CA 1
ATOM 802 C C . ASN A 1 96 ? -15.156 -0.153 7.548 1.00 82.06 96 ASN A C 1
ATOM 804 O O . ASN A 1 96 ? -16.288 -0.601 7.410 1.00 82.06 96 ASN A O 1
ATOM 808 N N . HIS A 1 97 ? -14.165 -0.828 8.139 1.00 82.94 97 HIS A N 1
ATOM 809 C CA . HIS A 1 97 ? -14.186 -2.222 8.593 1.00 82.94 97 HIS A CA 1
ATOM 810 C C . HIS A 1 97 ? -13.617 -2.337 10.019 1.00 82.94 97 HIS A C 1
ATOM 812 O O . HIS A 1 97 ? -12.506 -2.852 10.208 1.00 82.94 97 HIS A O 1
ATOM 818 N N . PRO A 1 98 ? -14.316 -1.801 11.037 1.00 79.31 98 PRO A N 1
ATOM 819 C CA . PRO A 1 98 ? -13.831 -1.786 12.417 1.00 79.31 98 PRO A CA 1
ATOM 820 C C . PRO A 1 98 ? -13.563 -3.188 12.982 1.00 79.31 98 PRO A C 1
ATOM 822 O O . PRO A 1 98 ? -12.715 -3.333 13.857 1.00 79.31 98 PRO A O 1
ATOM 825 N N . GLU A 1 99 ? -14.215 -4.223 12.452 1.00 82.12 99 GLU A N 1
ATOM 826 C CA . GLU A 1 99 ? -13.980 -5.629 12.788 1.00 82.12 99 GLU A CA 1
ATOM 827 C C . GLU A 1 99 ? -12.536 -6.089 12.535 1.00 82.12 99 GLU A C 1
ATOM 829 O O . GLU A 1 99 ? -12.078 -7.037 13.165 1.00 82.12 99 GLU A O 1
ATOM 834 N N . LEU A 1 100 ? -11.802 -5.401 11.654 1.00 81.19 100 LEU A N 1
ATOM 835 C CA . LEU A 1 100 ? -10.414 -5.722 11.319 1.00 81.19 100 LEU A CA 1
ATOM 836 C C . LEU A 1 100 ? -9.394 -4.982 12.195 1.00 81.19 100 LEU A C 1
ATOM 838 O O . LEU A 1 100 ? -8.197 -5.196 12.032 1.00 81.19 100 LEU A O 1
ATOM 842 N N . LEU A 1 101 ? -9.813 -4.092 13.103 1.00 77.31 101 LEU A N 1
ATOM 843 C CA . LEU A 1 101 ? -8.885 -3.274 13.901 1.00 77.31 101 LEU A CA 1
ATOM 844 C C . LEU A 1 101 ? -7.929 -4.118 14.753 1.00 77.31 101 LEU A C 1
ATOM 846 O O . LEU A 1 101 ? -6.733 -3.816 14.811 1.00 77.31 101 LEU A O 1
ATOM 850 N N . ASP A 1 102 ? -8.437 -5.188 15.360 1.00 76.69 102 ASP A N 1
ATOM 851 C CA . ASP A 1 102 ? -7.655 -6.052 16.248 1.00 76.69 102 ASP A CA 1
ATOM 852 C C . ASP A 1 102 ? -6.561 -6.824 15.490 1.00 76.69 102 ASP A C 1
ATOM 854 O O . ASP A 1 102 ? -5.460 -7.025 16.009 1.00 76.69 102 ASP A O 1
ATOM 858 N N . GLU A 1 103 ? -6.801 -7.177 14.223 1.00 75.81 103 GLU A N 1
ATOM 859 C CA . GLU A 1 103 ? -5.817 -7.858 13.367 1.00 75.81 103 GLU A CA 1
ATOM 860 C C . GLU A 1 103 ? -4.617 -6.955 13.024 1.00 75.81 103 GLU A C 1
ATOM 862 O O . GLU A 1 103 ? -3.514 -7.424 12.736 1.00 75.81 103 GLU A O 1
ATOM 867 N N . ILE A 1 104 ? -4.793 -5.636 13.098 1.00 77.88 104 ILE A N 1
ATOM 868 C CA . ILE A 1 104 ? -3.828 -4.648 12.597 1.00 77.88 104 ILE A CA 1
ATOM 869 C C . ILE A 1 104 ? -2.815 -4.250 13.662 1.00 77.88 104 ILE A C 1
ATOM 871 O O . ILE A 1 104 ? -1.715 -3.801 13.332 1.00 77.88 104 ILE A O 1
ATOM 875 N N . VAL A 1 105 ? -3.123 -4.499 14.935 1.00 77.75 105 VAL A N 1
ATOM 876 C CA . VAL A 1 105 ? -2.152 -4.374 16.028 1.00 77.75 105 VAL A CA 1
ATOM 877 C C . VAL A 1 105 ? -0.918 -5.241 15.747 1.00 77.75 105 VAL A C 1
ATOM 879 O O . VAL A 1 105 ? 0.210 -4.791 15.953 1.00 77.75 105 VAL A O 1
ATOM 882 N N . PHE A 1 106 ? -1.104 -6.436 15.173 1.00 82.62 106 PHE A N 1
ATOM 883 C CA . PHE A 1 106 ? -0.002 -7.324 14.787 1.00 82.62 106 PHE A CA 1
ATOM 884 C C . PHE A 1 106 ? 0.887 -6.740 13.685 1.00 82.62 106 PHE A C 1
ATOM 886 O O . PHE A 1 106 ? 2.098 -6.960 13.679 1.00 82.62 106 PHE A O 1
ATOM 893 N N . LEU A 1 107 ? 0.326 -5.927 12.789 1.00 83.25 107 LEU A N 1
ATOM 894 C CA . LEU A 1 107 ? 1.097 -5.266 11.737 1.00 83.25 107 LEU A CA 1
ATOM 895 C C . LEU A 1 107 ? 2.015 -4.166 12.281 1.00 83.25 107 LEU A C 1
ATOM 897 O O . LEU A 1 107 ? 2.914 -3.722 11.567 1.00 83.25 107 LEU A O 1
ATOM 901 N N . MET A 1 108 ? 1.785 -3.702 13.511 1.00 81.62 108 MET A N 1
ATOM 902 C CA . MET A 1 108 ? 2.532 -2.614 14.149 1.00 81.62 108 MET A CA 1
ATOM 903 C C . MET A 1 108 ? 3.628 -3.109 15.099 1.00 81.62 108 MET A C 1
ATOM 905 O O . MET A 1 108 ? 4.210 -2.311 15.827 1.00 81.62 108 MET A O 1
ATOM 909 N N . GLN A 1 109 ? 3.928 -4.408 15.100 1.00 84.94 109 GLN A N 1
ATOM 910 C CA . GLN A 1 109 ? 5.024 -4.965 15.888 1.00 84.94 109 GLN A CA 1
ATOM 911 C C . GLN A 1 109 ? 6.390 -4.427 15.437 1.00 84.94 109 GLN A C 1
ATOM 913 O O . GLN A 1 109 ? 6.592 -4.095 14.262 1.00 84.94 109 GLN A O 1
ATOM 918 N N . ASP A 1 110 ? 7.349 -4.403 16.367 1.00 85.19 110 ASP A N 1
ATOM 919 C CA . ASP A 1 110 ? 8.684 -3.827 16.164 1.00 85.19 110 ASP A CA 1
ATOM 920 C C . ASP A 1 110 ? 9.375 -4.362 14.908 1.00 85.19 110 ASP A C 1
ATOM 922 O O . ASP A 1 110 ? 9.942 -3.582 14.146 1.00 85.19 110 ASP A O 1
ATOM 926 N N . HIS A 1 111 ? 9.217 -5.651 14.599 1.00 87.50 111 HIS A N 1
ATOM 927 C CA . HIS A 1 111 ? 9.776 -6.268 13.395 1.00 87.50 111 HIS A CA 1
ATOM 928 C C . HIS A 1 111 ? 9.411 -5.524 12.091 1.00 87.50 111 HIS A C 1
ATOM 930 O O . HIS A 1 111 ? 10.255 -5.336 11.208 1.00 87.50 111 HIS A O 1
ATOM 936 N N . TYR A 1 112 ? 8.169 -5.043 11.967 1.00 86.44 112 TYR A N 1
ATOM 937 C CA . TYR A 1 112 ? 7.727 -4.293 10.791 1.00 86.44 112 TYR A CA 1
ATOM 938 C C . TYR A 1 112 ? 8.158 -2.830 10.832 1.00 86.44 112 TYR A C 1
ATOM 940 O O . TYR A 1 112 ? 8.389 -2.236 9.772 1.00 86.44 112 TYR A O 1
ATOM 948 N N . LEU A 1 113 ? 8.272 -2.254 12.028 1.00 85.69 113 LEU A N 1
ATOM 949 C CA . LEU A 1 113 ? 8.618 -0.852 12.218 1.00 85.69 113 LEU A CA 1
ATOM 950 C C . LEU A 1 113 ? 10.121 -0.609 12.106 1.00 85.69 113 LEU A C 1
ATOM 952 O O . LEU A 1 113 ? 10.520 0.407 11.546 1.00 85.69 113 LEU A O 1
ATOM 956 N N . GLU A 1 114 ? 10.964 -1.511 12.604 1.00 86.19 114 GLU A N 1
ATOM 957 C CA . GLU A 1 114 ? 12.414 -1.343 12.742 1.00 86.19 114 GLU A CA 1
ATOM 958 C C . GLU A 1 114 ? 13.111 -0.948 11.442 1.00 86.19 114 GLU A C 1
ATOM 960 O O . GLU A 1 114 ? 13.930 -0.027 11.445 1.00 86.19 114 GLU A O 1
ATOM 965 N N . SER A 1 115 ? 12.701 -1.577 10.343 1.00 84.44 115 SER A N 1
ATOM 966 C CA . SER A 1 115 ? 13.188 -1.365 8.974 1.00 84.44 115 SER A CA 1
ATOM 967 C C . SER A 1 115 ? 12.753 -0.030 8.348 1.00 84.44 115 SER A C 1
ATOM 969 O O . SER A 1 115 ? 13.183 0.316 7.246 1.00 84.44 115 SER A O 1
ATOM 971 N N . LEU A 1 116 ? 11.913 0.753 9.029 1.00 86.25 116 LEU A N 1
ATOM 972 C CA . LEU A 1 116 ? 11.445 2.054 8.560 1.00 86.25 116 LEU A CA 1
ATOM 973 C C . LEU A 1 116 ? 12.362 3.188 9.020 1.00 86.25 116 LEU A C 1
ATOM 975 O O . LEU A 1 116 ? 12.985 3.147 10.083 1.00 86.25 116 LEU A O 1
ATOM 979 N N . SER A 1 117 ? 12.384 4.271 8.241 1.00 85.69 117 SER A N 1
ATOM 980 C CA . SER A 1 117 ? 13.112 5.474 8.637 1.00 85.69 117 SER A CA 1
ATOM 981 C C . SER A 1 117 ? 12.474 6.131 9.875 1.00 85.69 117 SER A C 1
ATOM 983 O O . SER A 1 117 ? 1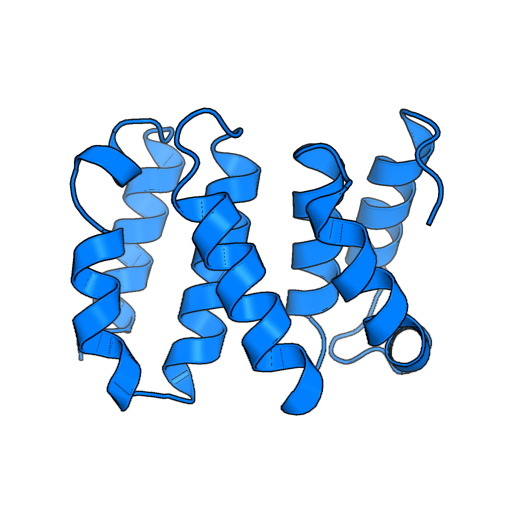1.251 6.061 10.048 1.00 85.69 117 SER A O 1
ATOM 985 N N . PRO A 1 118 ? 13.252 6.847 10.711 1.00 85.62 118 PRO A N 1
ATOM 986 C CA . PRO A 1 118 ? 12.722 7.516 11.903 1.00 85.62 118 PRO A CA 1
ATOM 987 C C . PRO A 1 118 ? 11.537 8.453 11.619 1.00 85.62 118 PRO A C 1
ATOM 989 O O . PRO A 1 118 ? 10.596 8.532 12.406 1.00 85.62 118 PRO A O 1
ATOM 992 N N . GLY A 1 119 ? 11.543 9.141 10.471 1.00 84.00 119 GLY A N 1
ATOM 993 C CA . GLY A 1 119 ? 10.439 10.019 10.065 1.00 84.00 119 GLY A CA 1
ATOM 994 C C . GLY A 1 119 ? 9.145 9.266 9.736 1.00 84.00 119 GLY A C 1
ATOM 995 O O . GLY A 1 119 ? 8.051 9.756 10.025 1.00 84.00 119 GLY A O 1
ATOM 996 N N . ILE A 1 120 ? 9.257 8.061 9.171 1.00 84.12 120 ILE A N 1
ATOM 997 C CA . ILE A 1 120 ? 8.103 7.201 8.895 1.00 84.12 120 ILE A CA 1
ATOM 998 C C . ILE A 1 120 ? 7.548 6.633 10.202 1.00 84.12 120 ILE A C 1
ATOM 1000 O O . ILE A 1 120 ? 6.341 6.725 10.407 1.00 84.12 120 ILE A O 1
ATOM 1004 N N . LYS A 1 121 ? 8.407 6.150 11.112 1.00 83.62 121 LYS A N 1
ATOM 1005 C CA . LYS A 1 121 ? 7.991 5.651 12.439 1.00 83.62 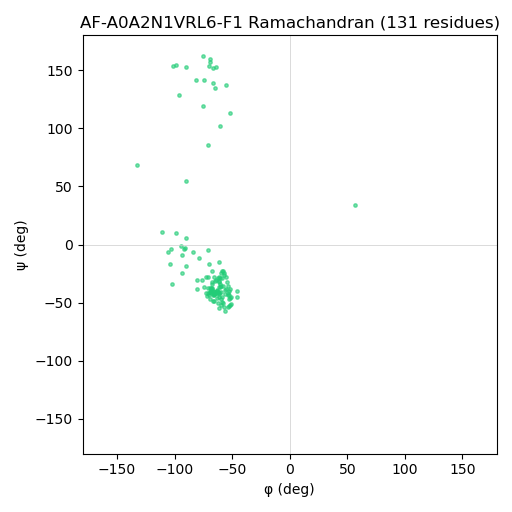121 LYS A CA 1
ATOM 1006 C C . LYS A 1 121 ? 7.132 6.676 13.187 1.00 83.62 121 LYS A C 1
ATOM 1008 O O . LYS A 1 121 ? 5.976 6.403 13.492 1.00 83.62 121 LYS A O 1
ATOM 1013 N N . ARG A 1 122 ? 7.627 7.914 13.320 1.00 84.69 122 ARG A N 1
ATOM 1014 C CA . ARG A 1 122 ? 6.877 9.026 13.943 1.00 84.69 122 ARG A CA 1
ATOM 1015 C C . ARG A 1 122 ? 5.542 9.318 13.255 1.00 84.69 122 ARG A C 1
ATOM 1017 O O . ARG A 1 122 ? 4.570 9.713 13.895 1.00 84.69 122 ARG A O 1
ATOM 1024 N N . SER A 1 123 ? 5.490 9.167 11.931 1.00 82.69 123 SER A N 1
ATOM 1025 C CA . SER A 1 123 ? 4.256 9.384 11.173 1.00 82.69 123 SER A CA 1
ATOM 1026 C C . SER A 1 123 ? 3.212 8.310 11.475 1.00 82.69 123 SER A C 1
ATOM 1028 O O . SER A 1 123 ? 2.039 8.650 11.601 1.00 82.69 123 SER A O 1
ATOM 1030 N N . ILE A 1 124 ? 3.637 7.052 11.614 1.00 82.81 124 ILE A N 1
ATOM 1031 C CA . ILE A 1 124 ? 2.775 5.918 11.972 1.00 82.81 124 ILE A CA 1
ATOM 1032 C C . ILE A 1 124 ? 2.241 6.085 13.393 1.00 82.81 124 ILE A C 1
ATOM 1034 O O . ILE A 1 124 ? 1.031 6.039 13.588 1.00 82.81 124 ILE A O 1
ATOM 1038 N N . GLU A 1 125 ? 3.107 6.389 14.361 1.00 82.25 125 GLU A N 1
ATOM 1039 C CA . GLU A 1 125 ? 2.710 6.635 15.756 1.00 82.25 125 GLU A CA 1
ATOM 1040 C C . GLU A 1 125 ? 1.603 7.696 15.860 1.00 82.25 125 GLU A C 1
ATOM 1042 O O . GLU A 1 125 ? 0.621 7.525 16.582 1.00 82.25 125 GLU A O 1
ATOM 1047 N N . ARG A 1 126 ? 1.722 8.790 15.096 1.00 82.94 126 ARG A N 1
ATOM 1048 C CA . ARG A 1 126 ? 0.700 9.844 15.049 1.00 82.94 126 ARG A CA 1
ATOM 1049 C C . ARG A 1 126 ? -0.608 9.373 14.411 1.00 82.94 126 ARG A C 1
ATOM 1051 O O . ARG A 1 126 ? -1.666 9.810 14.849 1.00 82.94 126 ARG A O 1
ATOM 1058 N N . MET A 1 127 ? -0.548 8.532 13.378 1.00 79.88 127 MET A N 1
ATOM 1059 C CA . MET A 1 127 ? -1.751 7.978 12.745 1.00 79.88 127 MET A CA 1
ATOM 1060 C C . MET A 1 127 ? -2.502 7.056 13.701 1.00 79.88 127 MET A C 1
ATOM 1062 O O . MET A 1 127 ? -3.718 7.175 13.806 1.00 79.88 127 MET A O 1
ATOM 1066 N N . MET A 1 128 ? -1.783 6.205 14.436 1.00 72.56 128 MET A N 1
ATOM 1067 C CA . MET A 1 128 ? -2.381 5.251 15.372 1.00 72.56 128 MET A CA 1
ATOM 1068 C C . MET A 1 128 ? -3.152 5.942 16.492 1.00 72.56 128 MET A C 1
ATOM 1070 O O . MET A 1 128 ? -4.280 5.553 16.776 1.00 72.56 128 MET A O 1
ATOM 1074 N N . LYS A 1 129 ? -2.615 7.040 17.042 1.00 76.25 129 LYS A N 1
ATOM 1075 C CA . LYS A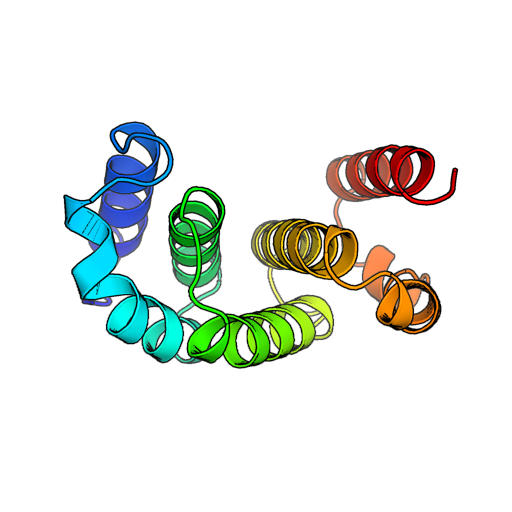 1 129 ? -3.327 7.844 18.050 1.00 76.25 129 LYS A CA 1
ATOM 1076 C C . LYS A 1 129 ? -4.705 8.328 17.592 1.00 76.25 129 LYS A C 1
ATOM 1078 O O . LYS A 1 129 ? -5.552 8.555 18.441 1.00 76.25 129 LYS A O 1
ATOM 1083 N N . GLY A 1 130 ? -4.917 8.514 16.287 1.00 68.38 130 GLY A N 1
ATOM 1084 C CA . GLY A 1 130 ? -6.203 8.938 15.726 1.00 68.38 130 GLY A CA 1
ATOM 1085 C C . GLY A 1 130 ? -7.132 7.795 15.303 1.00 68.38 130 GLY A C 1
ATOM 1086 O O . GLY A 1 130 ? -8.231 8.077 14.839 1.00 68.38 130 GLY A O 1
ATOM 1087 N N . VAL A 1 131 ? -6.687 6.537 15.392 1.00 64.94 131 VAL A N 1
ATOM 1088 C CA . VAL A 1 131 ? -7.489 5.340 15.079 1.00 64.94 131 VAL A CA 1
ATOM 1089 C C . VAL A 1 131 ? -7.981 4.662 16.362 1.00 64.94 131 VAL A C 1
ATOM 1091 O O . VAL A 1 131 ? -9.090 4.149 16.380 1.00 64.94 131 VAL A O 1
ATOM 1094 N N . THR A 1 132 ? -7.201 4.698 17.446 1.00 56.00 132 THR A N 1
ATOM 1095 C CA . THR A 1 132 ? -7.546 4.103 18.751 1.00 56.00 132 THR A CA 1
ATOM 1096 C C . THR A 1 132 ? -8.285 5.084 19.680 1.00 56.00 132 THR A C 1
ATOM 1098 O O . THR A 1 132 ? -7.802 5.356 20.780 1.00 56.00 132 THR A O 1
ATOM 1101 N N . HIS A 1 133 ? -9.394 5.686 19.235 1.00 44.66 133 HIS A N 1
ATOM 1102 C CA . HIS A 1 133 ? -10.271 6.505 20.095 1.00 44.66 133 HIS A CA 1
ATOM 1103 C C . HIS A 1 133 ? -11.487 5.716 20.561 1.00 44.66 133 HIS A C 1
ATOM 1105 O O . HIS A 1 133 ? -12.133 5.095 19.691 1.00 44.66 133 HIS A O 1
#

Solvent-accessible surface area (backbone atoms only — not comparable to full-atom values): 7678 Å² total; per-residue (Å²): 134,73,80,56,78,72,53,41,46,51,49,37,45,52,49,51,74,71,52,58,78,50,40,70,88,50,57,88,42,46,70,62,52,64,69,44,39,82,82,46,57,58,68,43,31,33,32,54,52,54,44,54,68,43,38,82,71,57,71,92,51,43,64,59,48,44,57,51,24,50,57,46,41,69,42,59,88,52,59,48,69,32,27,53,50,22,46,54,49,47,56,59,54,35,74,81,36,67,88,52,53,74,69,48,59,66,66,66,37,63,82,57,48,68,68,35,51,73,72,54,50,58,51,50,59,57,51,48,66,74,67,75,118

Mean predicted aligned error: 6.03 Å

Sequence (133 aa):
ISDNQPFAWRSAWLLWSCMEDNDQRIKKHIKSIVKSIKTKKDGHQRELLKILYKLEIEEKYEGILFGTCLNIWEEINKSPSVRFTALKFILKIIKNHPELLDEIVFLMQDHYLESLSPGIKRSIERMMKGVTH

pLDDT: mean 84.88, std 10.11, range [44.66, 95.56]

Nearest PDB structures (foldseek):
  3dad-assembly2_B  TM=4.882E-01  e=6.122E-01  Homo sapiens
  3dad-assembly1_A  TM=4.621E-01  e=5.531E-01  Homo sapiens
  6xf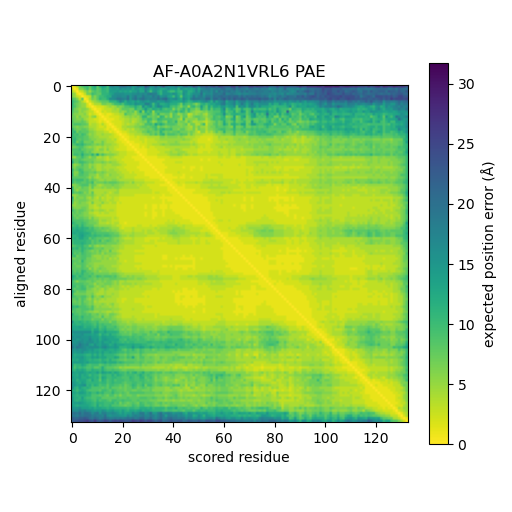2-assembly2_D  TM=5.031E-01  e=1.380E+00  Homo sapiens
  7pw4-assembly1_A  TM=4.520E-01  e=3.813E+00  Homo sapiens
  8ahc-assembly2_B  TM=2.996E-01  e=6.338E+00  Homo sapiens

Foldseek 3Di:
DDQPPPVLLVVLVVCLVPAAQQRPVCVVCLVVLLVCLVVHALSNVLSSLSSVVSHDDDPVSLVSLLVVLVVQLPPLPHDQRSNLSSVVSNLVSCVVVVVCVVVCVVSLDCSSLVSHDPVSNVVVVVVVVVVPD

Secondary structure (DSSP, 8-state):
----TTHHHHHHHHHHHHPPTT-HHHHTTHHHHHHHHTTS-HHHHHHHHHHHHTSPPPHHHHHHHHHHHHHHHH-TTS-HHHHHHHHHHHHHHHTT-GGGHHHHHGGGSHHHHHTS-HHHHHHHHHHHHTT--

Radius of gyration: 14.69 Å; Cα contacts (8 Å, |Δi|>4): 102; chains: 1; bounding box: 29×25×39 Å